Protein AF-0000000079763144 (afdb_homodimer)

Nearest PDB structures (foldseek):
  1pra-assembly1_A  TM=8.125E-01  e=1.638E-02  Phage 434
  4pu8-assembly1_A  TM=7.346E-01  e=1.793E-01  Shewanella oneidensis MR-1
  4pu8-assembly1_B  TM=7.400E-01  e=2.041E-01  Shewanella oneidensis MR-1
  4pu7-assembly1_B  TM=7.407E-01  e=2.323E-01  Shewanella oneidensis MR-1
  4pu4-assembly1_D  TM=6.907E-01  e=2.177E-01  Shewanella oneidensis MR-1

Foldseek 3Di:
DAPLVVLVVLCVVLVHDCQVLCVLLPHGSVVSVVCSVVVPDDPVRSQSSQVSSVHGDDDWDADPVRDID/DAPLVVLVVLCVVLVHDCQVLCVLLPHGSVVSVVCSVVVPDDPVRSQSSQVSSVHGDDDWDADPVRDID

Radius of gyration: 15.83 Å; Cα contacts (8 Å, |Δi|>4): 171; chains: 2; bounding box: 30×44×30 Å

Structure (mmCIF, N/CA/C/O backbone):
data_AF-0000000079763144-model_v1
#
loop_
_entity.id
_entity.type
_entity.pdbx_description
1 polymer 'XRE family transcriptional regulator'
#
loop_
_atom_site.group_PDB
_atom_site.id
_atom_site.type_symbol
_atom_site.label_atom_id
_atom_site.label_alt_id
_atom_site.label_comp_id
_atom_site.label_asym_id
_atom_site.label_entity_id
_atom_site.label_seq_id
_atom_site.pdbx_PDB_ins_code
_atom_site.Cartn_x
_atom_site.Cartn_y
_atom_site.Cartn_z
_atom_site.occupancy
_atom_site.B_iso_or_equiv
_atom_site.auth_seq_id
_atom_site.auth_comp_id
_atom_site.auth_asym_id
_atom_site.auth_atom_id
_atom_site.pdbx_PDB_model_num
ATOM 1 N N . MET A 1 1 ? -9.867 -7.77 6.062 1 85.25 1 MET A N 1
ATOM 2 C CA . MET A 1 1 ? -8.836 -8.68 5.578 1 85.25 1 MET A CA 1
ATOM 3 C C . MET A 1 1 ? -7.477 -8 5.551 1 85.25 1 MET A C 1
ATOM 5 O O . MET A 1 1 ? -7.367 -6.84 5.16 1 85.25 1 MET A O 1
ATOM 9 N N . THR A 1 2 ? -6.414 -8.789 5.953 1 93.44 2 THR A N 1
ATOM 10 C CA . THR A 1 2 ? -5.051 -8.266 5.895 1 93.44 2 THR A CA 1
ATOM 11 C C . THR A 1 2 ? -4.477 -8.422 4.488 1 93.44 2 THR A C 1
ATOM 13 O O . THR A 1 2 ? -5.055 -9.109 3.646 1 93.44 2 THR A O 1
ATOM 16 N N . ILE A 1 3 ? -3.393 -7.77 4.258 1 95.06 3 ILE A N 1
ATOM 17 C CA . ILE A 1 3 ? -2.748 -7.867 2.953 1 95.06 3 ILE A CA 1
ATOM 18 C C . ILE A 1 3 ? -2.314 -9.312 2.699 1 95.06 3 ILE A C 1
ATOM 20 O O . ILE A 1 3 ? -2.502 -9.836 1.601 1 95.06 3 ILE A O 1
ATOM 24 N N . SER A 1 4 ? -1.771 -9.898 3.75 1 96.38 4 SER A N 1
ATOM 25 C CA . SER A 1 4 ? -1.313 -11.273 3.615 1 96.38 4 SER A CA 1
ATOM 26 C C . SER A 1 4 ? -2.467 -12.211 3.26 1 96.38 4 SER A C 1
ATOM 28 O O . SER A 1 4 ? -2.309 -13.117 2.441 1 96.38 4 SER A O 1
ATOM 30 N N . GLU A 1 5 ? -3.58 -12.039 3.828 1 96.69 5 GLU A N 1
ATOM 31 C CA . GLU A 1 5 ? -4.762 -12.836 3.508 1 96.69 5 GLU A CA 1
ATOM 32 C C . GLU A 1 5 ? -5.207 -12.602 2.066 1 96.69 5 GLU A C 1
ATOM 34 O O . GLU A 1 5 ? -5.598 -13.547 1.375 1 96.69 5 GLU A O 1
ATOM 39 N N . GLN A 1 6 ? -5.16 -11.383 1.616 1 97.12 6 GLN A N 1
ATOM 40 C CA . GLN A 1 6 ? -5.531 -11.062 0.242 1 97.12 6 GLN A CA 1
ATOM 41 C C . GLN A 1 6 ? -4.602 -11.75 -0.752 1 97.12 6 GLN A C 1
ATOM 43 O O . GLN A 1 6 ? -5.055 -12.273 -1.773 1 97.12 6 GLN A O 1
ATOM 48 N N . ILE A 1 7 ? -3.352 -11.711 -0.381 1 97.75 7 ILE A N 1
ATOM 49 C CA . ILE A 1 7 ? -2.367 -12.336 -1.256 1 97.75 7 ILE A CA 1
ATOM 50 C C . ILE A 1 7 ? -2.623 -13.844 -1.326 1 97.75 7 ILE A C 1
ATOM 52 O O . ILE A 1 7 ? -2.529 -14.445 -2.398 1 97.75 7 ILE A O 1
ATOM 56 N N . LYS A 1 8 ? -2.967 -14.445 -0.239 1 97.56 8 LYS A N 1
ATOM 57 C CA . LYS A 1 8 ? -3.311 -15.867 -0.238 1 97.56 8 LYS A CA 1
ATOM 58 C C . LYS A 1 8 ? -4.52 -16.141 -1.131 1 97.56 8 LYS A C 1
ATOM 60 O O . LYS A 1 8 ? -4.547 -17.125 -1.856 1 97.56 8 LYS A O 1
ATOM 65 N N . VAL A 1 9 ? -5.48 -15.281 -1.023 1 97.19 9 VAL A N 1
ATOM 66 C CA . VAL A 1 9 ? -6.656 -15.414 -1.874 1 97.19 9 VAL A CA 1
ATOM 67 C C . VAL A 1 9 ? -6.25 -15.32 -3.342 1 97.19 9 VAL A C 1
ATOM 69 O O . VAL A 1 9 ? -6.719 -16.094 -4.176 1 97.19 9 VAL A O 1
ATOM 72 N N . LEU A 1 10 ? -5.363 -14.398 -3.707 1 97.38 10 LEU A N 1
ATOM 73 C CA . LEU A 1 10 ? -4.875 -14.25 -5.07 1 97.38 10 LEU A CA 1
ATOM 74 C C . LEU A 1 10 ? -4.203 -15.531 -5.555 1 97.38 10 LEU A C 1
ATOM 76 O O . LEU A 1 10 ? -4.406 -15.953 -6.695 1 97.38 10 LEU A O 1
ATOM 80 N N . CYS A 1 11 ? -3.418 -16.078 -4.656 1 97.94 11 CYS A N 1
ATOM 81 C CA . CYS A 1 11 ? -2.723 -17.312 -5.004 1 97.94 11 CYS A CA 1
ATOM 82 C C . CYS A 1 11 ? -3.713 -18.438 -5.266 1 97.94 11 CYS A C 1
ATOM 84 O O . CYS A 1 11 ? -3.57 -19.188 -6.238 1 97.94 11 CYS A O 1
ATOM 86 N N . VAL A 1 12 ? -4.707 -18.562 -4.406 1 97.25 12 VAL A N 1
ATOM 87 C CA . VAL A 1 12 ? -5.727 -19.594 -4.551 1 97.25 12 VAL A CA 1
ATOM 88 C C . VAL A 1 12 ? -6.488 -19.391 -5.859 1 97.25 12 VAL A C 1
ATOM 90 O O . VAL A 1 12 ? -6.676 -20.344 -6.629 1 97.25 12 VAL A O 1
ATOM 93 N N . ARG A 1 13 ? -6.777 -18.203 -6.156 1 96.12 13 ARG A N 1
ATOM 94 C CA . ARG A 1 13 ? -7.559 -17.891 -7.348 1 96.12 13 ARG A CA 1
ATOM 95 C C . ARG A 1 13 ? -6.727 -18.094 -8.609 1 96.12 13 ARG A C 1
ATOM 97 O O . ARG A 1 13 ? -7.27 -18.391 -9.68 1 96.12 13 ARG A O 1
ATOM 104 N N . SER A 1 14 ? -5.469 -17.938 -8.484 1 95.88 14 SER A N 1
ATOM 105 C CA . SER A 1 14 ? -4.582 -18.062 -9.633 1 95.88 14 SER A CA 1
ATOM 106 C C . SER A 1 14 ? -3.951 -19.453 -9.703 1 95.88 14 SER A C 1
ATOM 108 O O . SER A 1 14 ? -3.141 -19.719 -10.594 1 95.88 14 SER A O 1
ATOM 110 N N . ASP A 1 15 ? -4.27 -20.25 -8.672 1 97.12 15 ASP A N 1
ATOM 111 C CA . ASP A 1 15 ? -3.822 -21.641 -8.602 1 97.12 15 ASP A CA 1
ATOM 112 C C . ASP A 1 15 ? -2.299 -21.719 -8.562 1 97.12 15 ASP A C 1
ATOM 114 O O . ASP A 1 15 ? -1.69 -22.453 -9.344 1 97.12 15 ASP A O 1
ATOM 118 N N . ILE A 1 16 ? -1.721 -20.922 -7.789 1 97.44 16 ILE A N 1
ATOM 119 C CA . ILE A 1 16 ? -0.28 -21 -7.57 1 97.44 16 ILE A CA 1
ATOM 120 C C . ILE A 1 16 ? 0.019 -20.969 -6.074 1 97.44 16 ILE A C 1
ATOM 122 O O . ILE A 1 16 ? -0.809 -20.516 -5.277 1 97.44 16 ILE A O 1
ATOM 126 N N . SER A 1 17 ? 1.157 -21.438 -5.723 1 98.19 17 SER A N 1
ATOM 127 C CA . SER A 1 17 ? 1.6 -21.375 -4.332 1 98.19 17 SER A CA 1
ATOM 128 C C . SER A 1 17 ? 2.227 -20.016 -4.016 1 98.19 17 SER A C 1
ATOM 130 O O . SER A 1 17 ? 2.639 -19.297 -4.922 1 98.19 17 SER A O 1
ATOM 132 N N . VAL A 1 18 ? 2.314 -19.703 -2.799 1 98.06 18 VAL A N 1
ATOM 133 C CA . VAL A 1 18 ? 2.971 -18.484 -2.354 1 98.06 18 VAL A CA 1
ATOM 134 C C . VAL A 1 18 ? 4.434 -18.484 -2.799 1 98.06 18 VAL A C 1
ATOM 136 O O . VAL A 1 18 ? 4.973 -17.453 -3.197 1 98.06 18 VAL A O 1
ATOM 139 N N . ALA A 1 19 ? 5.066 -19.672 -2.748 1 98.31 19 ALA A N 1
ATOM 140 C CA . ALA A 1 19 ? 6.453 -19.828 -3.178 1 98.31 19 ALA A CA 1
ATOM 141 C C . ALA A 1 19 ? 6.609 -19.484 -4.656 1 98.31 19 ALA A C 1
ATOM 143 O O . ALA A 1 19 ? 7.559 -18.797 -5.051 1 98.31 19 ALA A O 1
ATOM 144 N N . GLU A 1 20 ? 5.699 -19.938 -5.41 1 98.31 20 GLU A N 1
ATOM 145 C CA . GLU A 1 20 ? 5.727 -19.656 -6.84 1 98.31 20 GLU A CA 1
ATOM 146 C C . GLU A 1 20 ? 5.512 -18.172 -7.117 1 98.31 20 GLU A C 1
ATOM 148 O O . GLU A 1 20 ? 6.164 -17.594 -7.992 1 98.31 20 GLU A O 1
ATOM 153 N N . LEU A 1 21 ? 4.555 -17.562 -6.457 1 98.5 21 LEU A N 1
ATOM 154 C CA . LEU A 1 21 ? 4.348 -16.125 -6.578 1 98.5 21 LEU A CA 1
ATOM 155 C C . LEU A 1 21 ? 5.633 -15.367 -6.281 1 98.5 21 LEU A C 1
ATOM 157 O O . LEU A 1 21 ? 6.004 -14.453 -7.02 1 98.5 21 LEU A O 1
ATOM 161 N N . ALA A 1 22 ? 6.293 -15.734 -5.199 1 98.38 22 ALA A N 1
ATOM 162 C CA . ALA A 1 22 ? 7.539 -15.094 -4.797 1 98.38 22 ALA A CA 1
ATOM 163 C C . ALA A 1 22 ? 8.562 -15.133 -5.93 1 98.38 22 ALA A C 1
ATOM 165 O O . ALA A 1 22 ? 9.18 -14.109 -6.25 1 98.38 22 ALA A O 1
ATOM 166 N N . ARG A 1 23 ? 8.633 -16.25 -6.555 1 97.81 23 ARG A N 1
ATOM 167 C CA . ARG A 1 23 ? 9.586 -16.422 -7.648 1 97.81 23 ARG A CA 1
ATOM 168 C C . ARG A 1 23 ? 9.203 -15.57 -8.852 1 97.81 23 ARG A C 1
ATOM 170 O O . ARG A 1 23 ? 10.07 -14.984 -9.5 1 97.81 23 ARG A O 1
ATOM 177 N N . ARG A 1 24 ? 7.957 -15.469 -9.102 1 97.12 24 ARG A N 1
ATOM 178 C CA . ARG A 1 24 ? 7.469 -14.703 -10.25 1 97.12 24 ARG A CA 1
ATOM 179 C C . ARG A 1 24 ? 7.812 -13.227 -10.109 1 97.12 24 ARG A C 1
ATOM 181 O O . ARG A 1 24 ? 8.023 -12.531 -11.102 1 97.12 24 ARG A O 1
ATOM 188 N N . ILE A 1 25 ? 7.867 -12.82 -8.938 1 97 25 ILE A N 1
ATOM 189 C CA . ILE A 1 25 ? 8.102 -11.391 -8.766 1 97 25 ILE A CA 1
ATOM 190 C C . ILE A 1 25 ? 9.57 -11.141 -8.422 1 97 25 ILE A C 1
ATOM 192 O O . ILE A 1 25 ? 9.938 -10.047 -8 1 97 25 ILE A O 1
ATOM 196 N N . GLY A 1 26 ? 10.305 -12.195 -8.453 1 97.12 26 GLY A N 1
ATOM 197 C CA . GLY A 1 26 ? 11.75 -12.047 -8.414 1 97.12 26 GLY A CA 1
ATOM 198 C C . GLY A 1 26 ? 12.312 -12.031 -7.008 1 97.12 26 GLY A C 1
ATOM 199 O O . GLY A 1 26 ? 13.328 -11.383 -6.75 1 97.12 26 GLY A O 1
ATOM 200 N N . THR A 1 27 ? 11.625 -12.609 -6.082 1 97.31 27 THR A N 1
ATOM 201 C CA . THR A 1 27 ? 12.125 -12.695 -4.711 1 97.31 27 THR A CA 1
ATOM 202 C C . THR A 1 27 ? 12.133 -14.148 -4.234 1 97.31 27 THR A C 1
ATOM 204 O O . THR A 1 27 ? 11.617 -15.031 -4.918 1 97.31 27 THR A O 1
ATOM 207 N N . THR A 1 28 ? 12.805 -14.328 -3.146 1 97.69 28 THR A N 1
ATOM 208 C CA . THR A 1 28 ? 12.82 -15.68 -2.592 1 97.69 28 THR A CA 1
ATOM 209 C C . THR A 1 28 ? 11.586 -15.922 -1.73 1 97.69 28 THR A C 1
ATOM 211 O O . THR A 1 28 ? 11.078 -15 -1.094 1 97.69 28 THR A O 1
ATOM 214 N N . PRO A 1 29 ? 11.188 -17.188 -1.65 1 98 29 PRO A N 1
ATOM 215 C CA . PRO A 1 29 ? 10.055 -17.516 -0.781 1 98 29 PRO A CA 1
ATOM 216 C C . PRO A 1 29 ? 10.289 -17.109 0.672 1 98 29 PRO A C 1
ATOM 218 O O . PRO A 1 29 ? 9.367 -16.672 1.35 1 98 29 PRO A O 1
ATOM 221 N N . GLN A 1 30 ? 11.477 -17.172 1.11 1 98 30 GLN A N 1
ATOM 222 C CA . GLN A 1 30 ? 11.805 -16.828 2.49 1 98 30 GLN A CA 1
ATOM 223 C C . GLN A 1 30 ? 11.57 -15.336 2.756 1 98 30 GLN A C 1
ATOM 225 O O . GLN A 1 30 ? 10.938 -14.977 3.75 1 98 30 GLN A O 1
ATOM 230 N N . ASN A 1 31 ? 12.109 -14.578 1.893 1 97.69 31 ASN A N 1
ATOM 231 C CA . ASN A 1 31 ? 11.938 -13.133 2.027 1 97.69 31 ASN A CA 1
ATOM 232 C C . ASN A 1 31 ? 10.477 -12.734 1.909 1 97.69 31 ASN A C 1
ATOM 234 O O . ASN A 1 31 ? 9.992 -11.898 2.678 1 97.69 31 ASN A O 1
ATOM 238 N N . PHE A 1 32 ? 9.828 -13.398 1.006 1 98.25 32 PHE A N 1
ATOM 239 C CA . PHE A 1 32 ? 8.422 -13.102 0.754 1 98.25 32 PHE A CA 1
ATOM 240 C C . PHE A 1 32 ? 7.57 -13.469 1.964 1 98.25 32 PHE A C 1
ATOM 242 O O . PHE A 1 32 ? 6.738 -12.672 2.4 1 98.25 32 PHE A O 1
ATOM 249 N N . ASN A 1 33 ? 7.773 -14.555 2.488 1 97.75 33 ASN A N 1
ATOM 250 C CA . ASN 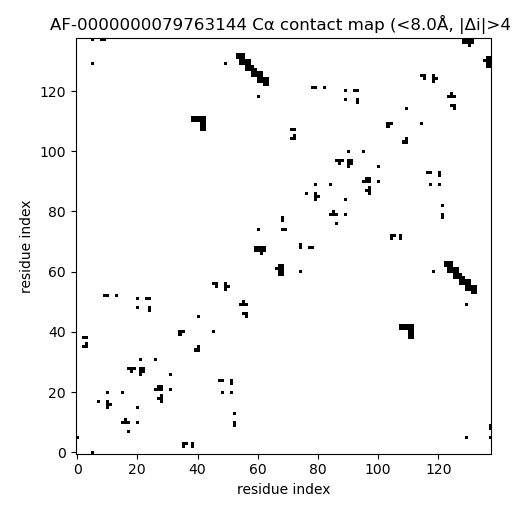A 1 33 ? 7.055 -14.984 3.686 1 97.75 33 ASN A CA 1
ATOM 251 C C . ASN A 1 33 ? 7.312 -14.047 4.859 1 97.75 33 ASN A C 1
ATOM 253 O O . ASN A 1 33 ? 6.41 -13.773 5.652 1 97.75 33 ASN A O 1
ATOM 257 N N . GLY A 1 34 ? 8.516 -13.656 4.969 1 97.38 34 GLY A N 1
ATOM 258 C CA . GLY A 1 34 ? 8.828 -12.664 5.988 1 97.38 34 GLY A CA 1
ATOM 259 C C . GLY A 1 34 ? 8.008 -11.398 5.855 1 97.38 34 GLY A C 1
ATOM 260 O O . GLY A 1 34 ? 7.469 -10.891 6.844 1 97.38 34 GLY A O 1
ATOM 261 N N . LYS A 1 35 ? 7.891 -10.945 4.652 1 95.62 35 LYS A N 1
ATOM 262 C CA . LYS A 1 35 ? 7.113 -9.742 4.383 1 95.62 35 LYS A CA 1
ATOM 263 C C . LYS A 1 35 ? 5.633 -9.969 4.672 1 95.62 35 LYS A C 1
ATOM 265 O O . LYS A 1 35 ? 4.945 -9.062 5.156 1 95.62 35 LYS A O 1
ATOM 270 N N . MET A 1 36 ? 5.195 -11.141 4.363 1 96.56 36 MET A N 1
ATOM 271 C CA . MET A 1 36 ? 3.809 -11.5 4.652 1 96.56 36 MET A CA 1
ATOM 272 C C . MET A 1 36 ? 3.529 -11.438 6.148 1 96.56 36 MET A C 1
ATOM 274 O O . MET A 1 36 ? 2.518 -10.883 6.574 1 96.56 36 MET A O 1
ATOM 278 N N . LYS A 1 37 ? 4.441 -11.945 6.871 1 96 37 LYS A N 1
ATOM 279 C CA . LYS A 1 37 ? 4.273 -11.984 8.32 1 96 37 LYS A CA 1
ATOM 280 C C . LYS A 1 37 ? 4.309 -10.586 8.914 1 96 37 LYS A C 1
ATOM 282 O O . LYS A 1 37 ? 3.547 -10.273 9.836 1 96 37 LYS A O 1
ATOM 287 N N . ARG A 1 38 ? 5.156 -9.797 8.367 1 93.88 38 ARG A N 1
ATOM 288 C CA . ARG A 1 38 ? 5.344 -8.453 8.914 1 93.88 38 ARG A CA 1
ATOM 289 C C . ARG A 1 38 ? 4.406 -7.453 8.25 1 93.88 38 ARG A C 1
ATOM 291 O O . ARG A 1 38 ? 4.363 -6.285 8.641 1 93.88 38 ARG A O 1
ATOM 298 N N . GLU A 1 39 ? 3.715 -7.902 7.223 1 93.44 39 GLU A N 1
ATOM 299 C CA . GLU A 1 39 ? 2.852 -7.016 6.449 1 93.44 39 GLU A CA 1
ATOM 300 C C . GLU A 1 39 ? 3.605 -5.77 5.992 1 93.44 39 GLU A C 1
ATOM 302 O O . GLU A 1 39 ? 3.109 -4.648 6.137 1 93.44 39 GLU A O 1
ATOM 307 N N . SER A 1 40 ? 4.746 -5.945 5.484 1 92.5 40 SER A N 1
ATOM 308 C CA . SER A 1 40 ? 5.648 -4.832 5.219 1 92.5 40 SER A CA 1
ATOM 309 C C . SER A 1 40 ? 5.848 -4.625 3.721 1 92.5 40 SER A C 1
ATOM 311 O O . SER A 1 40 ? 6.883 -4.117 3.289 1 92.5 40 SER A O 1
ATOM 313 N N . PHE A 1 41 ? 4.848 -4.922 2.943 1 94.69 41 PHE A N 1
ATOM 314 C CA . PHE A 1 41 ? 4.938 -4.723 1.502 1 94.69 41 PHE A CA 1
ATOM 315 C C . PHE A 1 41 ? 4.805 -3.248 1.148 1 94.69 41 PHE A C 1
ATOM 317 O O . PHE A 1 41 ? 3.996 -2.531 1.74 1 94.69 41 PHE A O 1
ATOM 324 N N . THR A 1 42 ? 5.609 -2.889 0.214 1 91.44 42 THR A N 1
ATOM 325 C CA . THR A 1 42 ? 5.438 -1.552 -0.344 1 91.44 42 THR A CA 1
ATOM 326 C C . THR A 1 42 ? 4.355 -1.549 -1.42 1 91.44 42 THR A C 1
ATOM 328 O O . THR A 1 42 ? 3.922 -2.609 -1.873 1 91.44 42 THR A O 1
ATOM 331 N N . ILE A 1 43 ? 3.945 -0.399 -1.801 1 93.38 43 ILE A N 1
ATOM 332 C CA . ILE A 1 43 ? 2.939 -0.272 -2.85 1 93.38 43 ILE A CA 1
ATOM 333 C C . ILE A 1 43 ? 3.473 -0.867 -4.152 1 93.38 43 ILE A C 1
ATOM 335 O O . ILE A 1 43 ? 2.756 -1.584 -4.852 1 93.38 43 ILE A O 1
ATOM 339 N N . ALA A 1 44 ? 4.695 -0.606 -4.438 1 92.75 44 ALA A N 1
ATOM 340 C CA . ALA A 1 44 ? 5.305 -1.138 -5.652 1 92.75 44 ALA A CA 1
ATOM 341 C C . ALA A 1 44 ? 5.289 -2.664 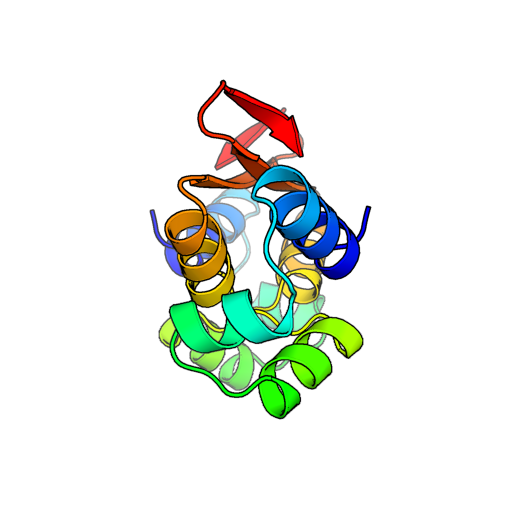-5.652 1 92.75 44 ALA A C 1
ATOM 343 O O . ALA A 1 44 ? 5 -3.287 -6.676 1 92.75 44 ALA A O 1
ATOM 344 N N . GLU A 1 45 ? 5.559 -3.246 -4.613 1 94.5 45 GLU A N 1
ATOM 345 C CA . GLU A 1 45 ? 5.551 -4.699 -4.488 1 94.5 45 GLU A CA 1
ATOM 346 C C . GLU A 1 45 ? 4.145 -5.262 -4.664 1 94.5 45 GLU A C 1
ATOM 348 O O . GLU A 1 45 ? 3.959 -6.305 -5.293 1 94.5 45 GLU A O 1
ATOM 353 N N . LEU A 1 46 ? 3.221 -4.566 -4.098 1 96.56 46 LEU A N 1
ATOM 354 C CA . LEU A 1 46 ? 1.836 -5.016 -4.211 1 96.56 46 LEU A CA 1
ATOM 355 C C . LEU A 1 46 ? 1.354 -4.938 -5.652 1 96.56 46 LEU A C 1
ATOM 357 O O . LEU A 1 46 ? 0.59 -5.797 -6.102 1 96.56 46 LEU A O 1
ATOM 361 N N . GLU A 1 47 ? 1.796 -3.955 -6.312 1 96.19 47 GLU A N 1
ATOM 362 C CA . GLU A 1 47 ? 1.495 -3.852 -7.734 1 96.19 47 GLU A CA 1
ATOM 363 C C . GLU A 1 47 ? 2.152 -4.98 -8.523 1 96.19 47 GLU A C 1
ATOM 365 O O . GLU A 1 47 ? 1.547 -5.539 -9.438 1 96.19 47 GLU A O 1
ATOM 370 N N . ASP A 1 48 ? 3.352 -5.285 -8.156 1 97 48 ASP A N 1
ATOM 371 C CA . ASP A 1 48 ? 4.043 -6.398 -8.805 1 97 48 ASP A CA 1
ATOM 372 C C . ASP A 1 48 ? 3.305 -7.715 -8.578 1 97 48 ASP A C 1
ATOM 374 O O . ASP A 1 48 ? 3.176 -8.523 -9.492 1 97 48 ASP A O 1
ATOM 378 N N . ILE A 1 49 ? 2.885 -7.875 -7.41 1 98 49 ILE A N 1
ATOM 379 C CA . ILE A 1 49 ? 2.146 -9.078 -7.047 1 98 49 ILE A CA 1
ATOM 380 C C . ILE A 1 49 ? 0.873 -9.172 -7.887 1 98 49 ILE A C 1
ATOM 382 O O . ILE A 1 49 ? 0.586 -10.219 -8.469 1 98 49 ILE A O 1
ATOM 386 N N . ALA A 1 50 ? 0.167 -8.125 -7.91 1 98.12 50 ALA A N 1
ATOM 387 C CA . ALA A 1 50 ? -1.054 -8.102 -8.711 1 98.12 50 AL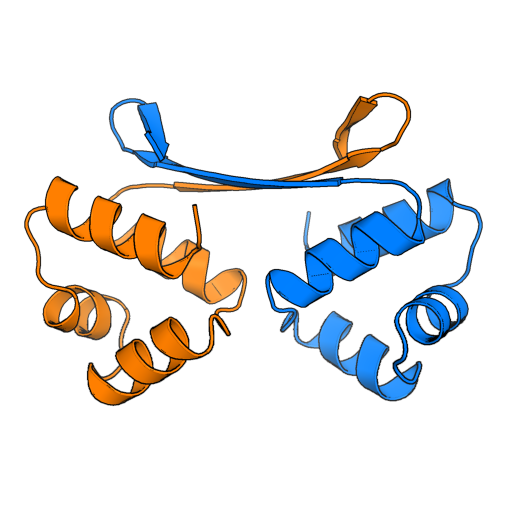A A CA 1
ATOM 388 C C . ALA A 1 50 ? -0.758 -8.438 -10.172 1 98.12 50 ALA A C 1
ATOM 390 O O . ALA A 1 50 ? -1.453 -9.25 -10.781 1 98.12 50 ALA A O 1
ATOM 391 N N . GLY A 1 51 ? 0.275 -7.816 -10.672 1 97.69 51 GLY A N 1
ATOM 392 C CA . GLY A 1 51 ? 0.663 -8.062 -12.047 1 97.69 51 GLY A CA 1
ATOM 393 C C . GLY A 1 51 ? 1.028 -9.508 -12.32 1 97.69 51 GLY A C 1
ATOM 394 O O . GLY A 1 51 ? 0.698 -10.047 -13.383 1 97.69 51 GLY A O 1
ATOM 395 N N . ALA A 1 52 ? 1.622 -10.133 -11.359 1 97.69 52 ALA A N 1
ATOM 396 C CA . ALA A 1 52 ? 2.1 -11.508 -11.523 1 97.69 52 ALA A CA 1
ATOM 397 C C . ALA A 1 52 ? 0.934 -12.477 -11.672 1 97.69 52 ALA A C 1
ATOM 399 O O . ALA A 1 52 ? 1.104 -13.594 -12.172 1 97.69 52 ALA A O 1
ATOM 400 N N . VAL A 1 53 ? -0.235 -12.094 -11.25 1 96.88 53 VAL A N 1
ATOM 401 C CA . VAL A 1 53 ? -1.39 -12.984 -11.312 1 96.88 53 VAL A CA 1
ATOM 402 C C . VAL A 1 53 ? -2.49 -12.344 -12.156 1 96.88 53 VAL A C 1
ATOM 404 O O . VAL A 1 53 ? -3.676 -12.602 -11.938 1 96.88 53 VAL A O 1
ATOM 407 N N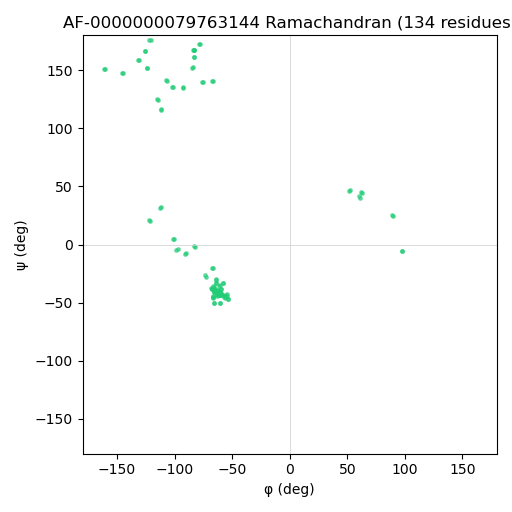 . ASN A 1 54 ? -2.109 -11.398 -12.984 1 96.19 54 ASN A N 1
ATOM 408 C CA . ASN A 1 54 ? -2.984 -10.75 -13.953 1 96.19 54 ASN A CA 1
ATOM 409 C C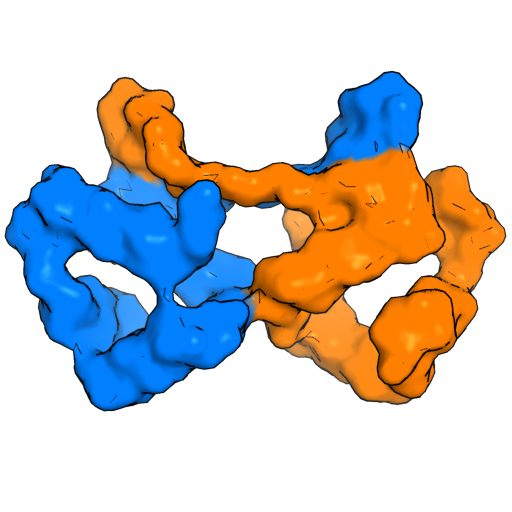 . ASN A 1 54 ? -4.141 -10.023 -13.273 1 96.19 54 ASN A C 1
ATOM 411 O O . ASN A 1 54 ? -5.293 -10.148 -13.695 1 96.19 54 ASN A O 1
ATOM 415 N N . SER A 1 55 ? -3.809 -9.406 -12.203 1 97.19 55 SER A N 1
ATOM 416 C CA . SER A 1 55 ? -4.727 -8.547 -11.453 1 97.19 55 SER A CA 1
ATOM 417 C C . SER A 1 55 ? -4.188 -7.125 -11.352 1 97.19 55 SER A C 1
ATOM 419 O O . SER A 1 55 ? -3.152 -6.801 -11.93 1 97.19 55 SER A O 1
ATOM 421 N N . SER A 1 56 ? -5 -6.32 -10.781 1 97.5 56 SER A N 1
ATOM 422 C CA . SER A 1 56 ? -4.555 -4.953 -10.523 1 97.5 56 SER A CA 1
ATOM 423 C C . SER A 1 56 ? -4.672 -4.605 -9.039 1 97.5 56 SER A C 1
ATOM 425 O O . SER A 1 56 ? -5.375 -5.285 -8.289 1 97.5 56 SER A O 1
ATOM 427 N N . PHE A 1 57 ? -3.889 -3.754 -8.578 1 97.12 57 PHE A N 1
ATOM 428 C CA . PHE A 1 57 ? -3.93 -3.232 -7.215 1 97.12 57 PHE A CA 1
ATOM 429 C C . PHE A 1 57 ? -4.352 -1.768 -7.211 1 97.12 57 PHE A C 1
ATOM 431 O O . PHE A 1 57 ? -3.688 -0.924 -7.816 1 97.12 57 PHE A O 1
ATOM 438 N N . GLU A 1 58 ? -5.488 -1.526 -6.605 1 96 58 GLU A N 1
ATOM 439 C CA . GLU A 1 58 ? -6.023 -0.17 -6.527 1 96 58 GLU A CA 1
ATOM 440 C C . GLU A 1 58 ? -5.887 0.398 -5.117 1 96 58 GLU A C 1
ATOM 442 O O . GLU A 1 58 ? -6.051 -0.325 -4.133 1 96 58 GLU A O 1
ATOM 447 N N . ARG A 1 59 ? -5.57 1.623 -5.082 1 95 59 ARG A N 1
ATOM 448 C CA . ARG A 1 59 ? -5.445 2.328 -3.811 1 95 59 ARG A CA 1
ATOM 449 C C . ARG A 1 59 ? -5.906 3.777 -3.939 1 95 59 ARG A C 1
ATOM 451 O O . ARG A 1 59 ? -5.766 4.387 -5.004 1 95 59 ARG A O 1
ATOM 458 N N . LYS A 1 60 ? -6.453 4.309 -2.902 1 96 60 LYS A N 1
ATOM 459 C CA . LYS A 1 60 ? -6.863 5.707 -2.893 1 96 60 LYS A CA 1
ATOM 460 C C . LYS A 1 60 ? -7.047 6.219 -1.465 1 96 60 LYS A C 1
ATOM 462 O O . LYS A 1 60 ? -7.395 5.449 -0.566 1 96 60 LYS A O 1
ATOM 467 N N . PHE A 1 61 ? -6.836 7.453 -1.275 1 97.75 61 PHE A N 1
ATOM 468 C CA . PHE A 1 61 ? -7.219 8.148 -0.053 1 97.75 61 PHE A CA 1
ATOM 469 C C . PHE A 1 61 ? -8.602 8.773 -0.194 1 97.75 61 PHE A C 1
ATOM 471 O O . PHE A 1 61 ? -8.922 9.352 -1.233 1 97.75 61 PHE A O 1
ATOM 478 N N . VAL A 1 62 ? -9.375 8.633 0.765 1 96.94 62 VAL A N 1
ATOM 479 C CA . VAL A 1 62 ? -10.711 9.227 0.778 1 96.94 62 VAL A CA 1
ATOM 480 C C . VAL A 1 62 ? -10.797 10.273 1.887 1 96.94 62 VAL A C 1
ATOM 482 O O . VAL A 1 62 ? -10.641 9.953 3.066 1 96.94 62 VAL A O 1
ATOM 485 N N . LEU A 1 63 ? -11.164 11.43 1.525 1 95.56 63 LEU A N 1
ATOM 486 C CA . LEU A 1 63 ? -11.258 12.531 2.482 1 95.56 63 LEU A CA 1
ATOM 487 C C . LEU A 1 63 ? -12.539 12.43 3.297 1 95.56 63 LEU A C 1
ATOM 489 O O . LEU A 1 63 ? -13.43 11.633 2.977 1 95.56 63 LEU A O 1
ATOM 493 N N . LYS A 1 64 ? -12.586 13.266 4.215 1 92.38 64 LYS A N 1
ATOM 494 C CA . LYS A 1 64 ? -13.75 13.266 5.098 1 92.38 64 LYS A CA 1
ATOM 495 C C . LYS A 1 64 ? -15.023 13.617 4.328 1 92.38 64 LYS A C 1
ATOM 497 O O . LYS A 1 64 ? -16.094 13.094 4.629 1 92.38 64 LYS A O 1
ATOM 502 N N . ASN A 1 65 ? -14.891 14.414 3.4 1 93.25 65 ASN A N 1
ATOM 503 C CA . ASN A 1 65 ? -16.047 14.844 2.623 1 93.25 65 ASN A CA 1
ATOM 504 C C . ASN A 1 65 ? -16.391 13.836 1.53 1 93.25 65 ASN A C 1
ATOM 506 O O . ASN A 1 65 ? -17.312 14.055 0.744 1 93.25 65 ASN A O 1
ATOM 510 N N . GLY A 1 66 ? -15.594 12.812 1.465 1 93.06 66 GLY A N 1
ATOM 511 C CA . GLY A 1 66 ? -15.875 11.758 0.502 1 93.06 66 GLY A CA 1
ATOM 512 C C . GLY A 1 66 ? -15.078 11.898 -0.782 1 93.06 66 GLY A C 1
ATOM 513 O O . GLY A 1 66 ? -15.109 11.016 -1.639 1 93.06 66 GLY A O 1
ATOM 514 N N . GLU A 1 67 ? -14.352 13.023 -0.848 1 94.94 67 GLU A N 1
ATOM 515 C CA . GLU A 1 67 ? -13.508 13.227 -2.025 1 94.94 67 GLU A CA 1
ATOM 516 C C . GLU A 1 67 ? -12.367 12.211 -2.07 1 94.94 67 GLU A C 1
ATOM 518 O O . GLU A 1 67 ? -11.781 11.891 -1.038 1 94.94 67 GLU A O 1
ATOM 523 N N . LYS A 1 68 ? -12.133 11.781 -3.289 1 94.94 68 LYS A N 1
ATOM 524 C CA . LYS A 1 68 ? -11.062 10.805 -3.486 1 94.94 68 LYS A CA 1
ATOM 525 C C . LYS A 1 68 ? -9.805 11.469 -4.035 1 94.94 68 LYS A C 1
ATOM 527 O O . LYS A 1 68 ? -9.883 12.359 -4.887 1 94.94 68 LYS A O 1
ATOM 532 N N . VAL A 1 69 ? -8.781 11.023 -3.396 1 93.69 69 VAL A N 1
ATOM 533 C CA . VAL A 1 69 ? -7.48 11.492 -3.867 1 93.69 69 VAL A CA 1
ATOM 534 C C . VAL A 1 69 ? -6.668 10.312 -4.391 1 93.69 69 VAL A C 1
ATOM 536 O O . VAL A 1 69 ? -6.551 9.281 -3.717 1 93.69 69 VAL A O 1
ATOM 539 N N . MET B 1 1 ? -1 9.289 -10.289 1 85.12 1 MET B N 1
ATOM 540 C CA . MET B 1 1 ? -0.4 9.992 -9.164 1 85.12 1 MET B CA 1
ATOM 541 C C . MET B 1 1 ? 0.374 9.031 -8.273 1 85.12 1 MET B C 1
ATOM 543 O O . MET B 1 1 ? -0.082 7.914 -8.016 1 85.12 1 MET B O 1
ATOM 547 N N . THR B 1 2 ? 1.56 9.523 -7.766 1 93.44 2 THR B N 1
ATOM 548 C CA . THR B 1 2 ? 2.346 8.719 -6.836 1 93.44 2 THR B CA 1
ATOM 549 C C . THR B 1 2 ? 1.812 8.867 -5.414 1 93.44 2 THR B C 1
ATOM 551 O O . THR B 1 2 ? 0.988 9.742 -5.141 1 93.44 2 THR B O 1
ATOM 554 N N . ILE B 1 3 ? 2.256 8.016 -4.562 1 95 3 ILE B N 1
ATOM 555 C CA . ILE B 1 3 ? 1.829 8.078 -3.17 1 95 3 ILE B CA 1
ATOM 556 C C . ILE B 1 3 ? 2.283 9.406 -2.555 1 95 3 ILE B C 1
ATOM 558 O O . ILE B 1 3 ? 1.522 10.055 -1.836 1 95 3 ILE B O 1
ATOM 562 N N . SER B 1 4 ? 3.512 9.75 -2.895 1 96.38 4 SER B N 1
ATOM 563 C CA . SER B 1 4 ? 4.051 11 -2.355 1 96.38 4 SER B CA 1
ATOM 564 C C . SER B 1 4 ? 3.221 12.195 -2.801 1 96.38 4 SER B C 1
ATOM 566 O O . SER B 1 4 ? 2.979 13.117 -2.018 1 96.38 4 SER B O 1
ATOM 568 N N . GLU B 1 5 ? 2.797 12.234 -3.99 1 96.62 5 GLU B N 1
ATOM 569 C CA . GLU B 1 5 ? 1.942 13.305 -4.496 1 96.62 5 GLU B CA 1
ATOM 570 C C . GLU B 1 5 ? 0.593 13.312 -3.783 1 96.62 5 GLU B C 1
ATOM 572 O O . GLU B 1 5 ? 0.06 14.383 -3.467 1 96.62 5 GLU B O 1
ATOM 577 N N . GLN B 1 6 ? 0.042 12.164 -3.535 1 97.06 6 GLN B N 1
ATOM 578 C CA . GLN B 1 6 ? -1.229 12.062 -2.826 1 97.06 6 GLN B CA 1
ATOM 579 C C . GLN B 1 6 ? -1.111 12.609 -1.405 1 97.06 6 GLN B C 1
ATOM 581 O O . GLN B 1 6 ? -2.006 13.312 -0.929 1 97.06 6 GLN B O 1
ATOM 586 N N . ILE B 1 7 ? -0.003 12.25 -0.821 1 97.69 7 ILE B N 1
ATOM 587 C CA . ILE B 1 7 ? 0.22 12.711 0.543 1 97.69 7 ILE B CA 1
ATOM 588 C C . ILE B 1 7 ? 0.333 14.234 0.555 1 97.69 7 ILE B C 1
ATOM 590 O O . ILE B 1 7 ? -0.2 14.898 1.448 1 97.69 7 ILE B O 1
ATOM 594 N N . LYS B 1 8 ? 0.976 14.805 -0.41 1 97.56 8 LYS B N 1
ATOM 595 C CA . LYS B 1 8 ? 1.057 16.25 -0.518 1 97.56 8 LYS B CA 1
ATOM 596 C C . LYS B 1 8 ? -0.329 16.875 -0.674 1 97.56 8 LYS B C 1
ATOM 598 O O . LYS B 1 8 ? -0.623 17.906 -0.079 1 97.56 8 LYS B O 1
ATOM 603 N N . VAL B 1 9 ? -1.113 16.266 -1.49 1 97.19 9 VAL B N 1
ATOM 604 C CA . VAL B 1 9 ? -2.482 16.734 -1.672 1 97.19 9 VAL B CA 1
ATOM 605 C C . VAL B 1 9 ? -3.227 16.688 -0.34 1 97.19 9 VAL B C 1
ATOM 607 O O . VAL B 1 9 ? -3.951 17.609 0.008 1 97.19 9 VAL B O 1
ATOM 610 N N . LEU B 1 10 ? -3.064 15.625 0.445 1 97.31 10 LEU B N 1
ATOM 611 C CA . LEU B 1 10 ? -3.695 15.484 1.754 1 97.31 10 LEU B CA 1
ATOM 612 C C . LEU B 1 10 ? -3.273 16.625 2.68 1 97.31 10 LEU B C 1
ATOM 614 O O . LEU B 1 10 ? -4.102 17.188 3.4 1 97.31 10 LEU B O 1
ATOM 618 N N . CYS B 1 11 ? -1.994 16.891 2.615 1 97.88 11 CYS B N 1
ATOM 619 C CA . CYS B 1 11 ? -1.476 17.969 3.457 1 97.88 11 CYS B CA 1
ATOM 620 C C . CYS B 1 11 ? -2.09 19.312 3.072 1 97.88 11 CYS B C 1
ATOM 622 O O . CYS B 1 11 ? -2.498 20.078 3.939 1 97.88 11 CYS B O 1
ATOM 624 N N . VAL B 1 12 ? -2.174 19.562 1.783 1 97.25 12 VAL B N 1
ATOM 625 C CA . VAL B 1 12 ? -2.742 20.812 1.285 1 97.25 12 VAL B CA 1
ATOM 626 C C . VAL B 1 12 ? -4.211 20.906 1.688 1 97.25 12 VAL B C 1
ATOM 628 O O . VAL B 1 12 ? -4.656 21.938 2.197 1 97.25 12 VAL B O 1
ATOM 631 N N . ARG B 1 13 ? -4.875 19.859 1.601 1 96 13 ARG B N 1
ATOM 632 C CA . ARG B 1 13 ? -6.301 19.844 1.899 1 96 13 ARG B CA 1
ATOM 633 C C . ARG B 1 13 ? -6.547 19.953 3.4 1 96 13 ARG B C 1
ATOM 635 O O . ARG B 1 13 ? -7.594 20.453 3.826 1 96 13 ARG B O 1
ATOM 642 N N . SER B 1 14 ? -5.625 19.531 4.152 1 95.81 14 SER B N 1
ATOM 643 C CA . SER B 1 14 ? -5.77 19.547 5.605 1 95.81 14 SER B CA 1
ATOM 644 C C . SER B 1 14 ? -5.066 20.766 6.211 1 95.81 14 SER B C 1
ATOM 646 O O . SER B 1 14 ? -5.043 20.922 7.434 1 95.81 14 SER B O 1
ATOM 648 N N . ASP B 1 15 ? -4.398 21.5 5.316 1 97.12 15 ASP B N 1
ATOM 649 C CA . ASP B 1 15 ? -3.725 22.75 5.695 1 97.12 15 ASP B CA 1
ATOM 650 C C . ASP B 1 15 ? -2.619 22.484 6.715 1 97.12 15 ASP B C 1
ATOM 652 O O . ASP B 1 15 ? -2.562 23.125 7.762 1 97.12 15 ASP B O 1
ATOM 656 N N . ILE B 1 16 ? -1.879 21.5 6.48 1 97.44 16 ILE B N 1
ATOM 657 C CA . ILE B 1 16 ? -0.716 21.234 7.312 1 97.44 16 ILE B CA 1
ATOM 658 C C . I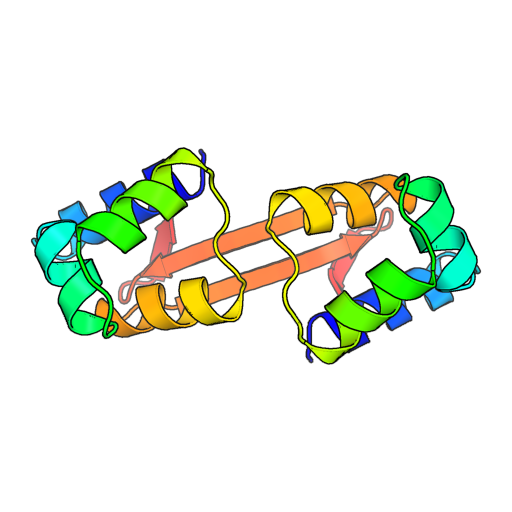LE B 1 16 ? 0.51 21 6.434 1 97.44 16 ILE B C 1
ATOM 660 O O . ILE B 1 16 ? 0.379 20.688 5.25 1 97.44 16 ILE B O 1
ATOM 664 N N . SER B 1 17 ? 1.646 21.172 7.012 1 98.12 17 SER B N 1
ATOM 665 C CA . SER B 1 17 ? 2.889 20.875 6.305 1 98.12 17 SER B CA 1
ATOM 666 C C . SER B 1 17 ? 3.238 1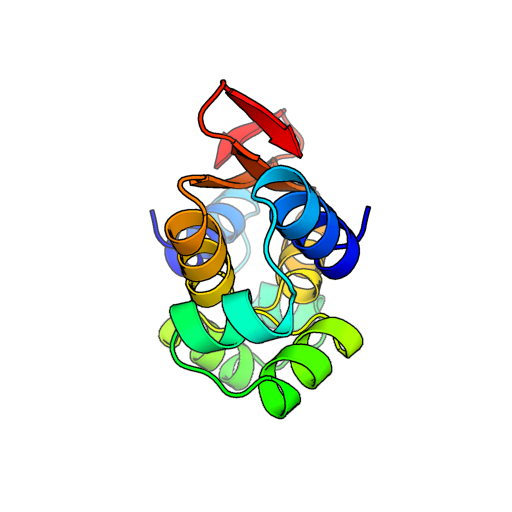9.391 6.375 1 98.12 17 SER B C 1
ATOM 668 O O . SER B 1 17 ? 2.736 18.672 7.242 1 98.12 17 SER B O 1
ATOM 670 N N . VAL B 1 18 ? 4.066 18.953 5.52 1 98 18 VAL B N 1
ATOM 671 C CA . VAL B 1 18 ? 4.551 17.578 5.535 1 98 18 VAL B CA 1
ATOM 672 C C . VAL B 1 18 ? 5.262 17.297 6.859 1 98 18 VAL B C 1
ATOM 674 O O . VAL B 1 18 ? 5.133 16.203 7.422 1 98 18 VAL B O 1
ATOM 677 N N . ALA B 1 19 ? 6 18.312 7.352 1 98.25 19 ALA B N 1
ATOM 678 C CA . ALA B 1 19 ? 6.703 18.188 8.625 1 98.25 19 ALA B CA 1
ATOM 679 C C . ALA B 1 19 ? 5.723 17.969 9.773 1 98.25 19 ALA B C 1
ATOM 681 O O . ALA B 1 19 ? 5.957 17.125 10.641 1 98.25 19 ALA B O 1
ATOM 682 N N . GLU B 1 20 ? 4.676 18.672 9.742 1 98.31 20 GLU B N 1
ATOM 683 C CA . GLU B 1 20 ? 3.654 18.516 10.773 1 98.31 20 GLU B CA 1
ATOM 684 C C . GLU B 1 20 ? 2.98 17.156 10.695 1 98.31 20 GLU B C 1
ATOM 686 O O . GLU B 1 20 ? 2.703 16.531 11.719 1 98.31 20 GLU B O 1
ATOM 691 N N . LEU B 1 21 ? 2.629 16.719 9.5 1 98.44 21 LEU B N 1
ATOM 692 C CA . LEU B 1 21 ? 2.078 15.383 9.32 1 98.44 21 LEU B CA 1
ATOM 693 C C . LEU B 1 21 ? 3.004 14.328 9.914 1 98.44 21 LEU B C 1
ATOM 695 O O . LEU B 1 21 ? 2.551 13.422 10.625 1 98.44 21 LEU B O 1
ATOM 699 N N . ALA B 1 22 ? 4.285 14.43 9.617 1 98.31 22 ALA B N 1
ATOM 700 C CA . ALA B 1 22 ? 5.281 13.492 10.125 1 98.31 22 ALA B CA 1
ATOM 701 C C . ALA B 1 22 ? 5.219 13.398 11.648 1 98.31 22 ALA B C 1
ATOM 703 O O . ALA B 1 22 ? 5.199 12.305 12.211 1 98.31 22 ALA B O 1
ATOM 704 N N . ARG B 1 23 ? 5.105 14.531 12.258 1 97.75 23 ARG B N 1
ATOM 705 C CA . ARG B 1 23 ? 5.051 14.594 13.711 1 97.75 23 ARG B CA 1
ATOM 706 C C . ARG B 1 23 ? 3.771 13.961 14.242 1 97.75 23 ARG B C 1
ATOM 708 O O . ARG B 1 23 ? 3.793 13.25 15.25 1 97.75 23 ARG B O 1
ATOM 715 N N . ARG B 1 24 ? 2.691 14.164 13.555 1 97.12 24 ARG B N 1
ATOM 716 C CA . ARG B 1 24 ? 1.399 13.633 13.984 1 97.12 24 ARG B CA 1
ATOM 717 C C . ARG B 1 24 ? 1.402 12.109 13.977 1 97.12 24 ARG B C 1
ATOM 719 O O . ARG B 1 24 ? 0.716 11.484 14.789 1 97.12 24 ARG B O 1
ATOM 726 N N . ILE B 1 25 ? 2.158 11.594 13.141 1 97 25 ILE B N 1
ATOM 727 C CA . ILE B 1 25 ? 2.117 10.133 13.039 1 97 25 ILE B CA 1
ATOM 728 C C . ILE B 1 25 ? 3.314 9.539 13.773 1 97 25 ILE B C 1
ATOM 730 O O . ILE B 1 25 ? 3.613 8.352 13.625 1 97 25 ILE B O 1
ATOM 734 N N . GLY B 1 26 ? 4.043 10.391 14.398 1 97.12 26 GLY B N 1
ATOM 735 C CA . GLY B 1 26 ? 5.039 9.922 15.352 1 97.12 26 GLY B CA 1
ATOM 736 C C . GLY B 1 26 ? 6.387 9.648 14.711 1 97.12 26 GLY B C 1
ATOM 737 O O . GLY B 1 26 ? 7.113 8.75 15.148 1 97.12 26 GLY B O 1
ATOM 738 N N . THR B 1 27 ? 6.676 10.281 13.633 1 97.31 27 THR B N 1
ATOM 739 C CA . THR B 1 27 ? 7.977 10.133 12.992 1 97.31 27 THR B CA 1
ATOM 740 C C . THR B 1 27 ? 8.641 11.492 12.789 1 97.31 27 THR B C 1
ATOM 742 O O . THR B 1 27 ? 8.008 12.531 13 1 97.31 27 THR B O 1
ATOM 745 N N . THR B 1 28 ? 9.891 11.422 12.477 1 97.75 28 THR B N 1
ATOM 746 C CA . THR B 1 28 ? 10.586 12.68 12.211 1 97.75 28 THR B CA 1
ATOM 747 C C . THR B 1 28 ? 10.375 13.109 10.758 1 97.75 28 THR B C 1
ATOM 749 O O . THR B 1 28 ? 10.258 12.273 9.867 1 97.75 28 THR B O 1
ATOM 752 N N . PRO B 1 29 ? 10.43 14.43 10.547 1 97.94 29 PRO B N 1
ATOM 753 C CA . PRO B 1 29 ? 10.32 14.922 9.172 1 97.94 29 PRO B CA 1
ATOM 754 C C . PRO B 1 29 ? 11.391 14.344 8.25 1 97.94 29 PRO B C 1
ATOM 756 O O . PRO B 1 29 ? 11.117 14.055 7.078 1 97.94 29 PRO B O 1
ATOM 759 N N . GLN B 1 30 ? 12.523 14.102 8.758 1 98 30 GLN B N 1
ATOM 760 C CA . GLN B 1 30 ? 13.625 13.562 7.953 1 98 30 GLN B CA 1
ATOM 761 C C . GLN B 1 30 ? 13.305 12.148 7.469 1 98 30 GLN B C 1
ATOM 763 O O . GLN B 1 30 ? 13.477 11.844 6.285 1 98 30 GLN B O 1
ATOM 768 N N . ASN B 1 31 ? 12.922 11.359 8.391 1 97.62 31 ASN B N 1
ATOM 769 C CA . ASN B 1 31 ? 12.562 9.984 8.047 1 97.62 31 ASN B CA 1
ATOM 770 C C . ASN B 1 31 ? 11.375 9.938 7.09 1 97.62 31 ASN B C 1
ATOM 772 O O . ASN B 1 31 ? 11.383 9.164 6.129 1 97.62 31 ASN B O 1
ATOM 776 N N . PHE B 1 32 ? 10.469 10.812 7.355 1 98.25 32 PHE B N 1
ATOM 777 C CA . PHE B 1 32 ? 9.258 10.867 6.547 1 98.25 32 PHE B CA 1
ATOM 778 C C . PHE B 1 32 ? 9.57 11.297 5.121 1 98.25 32 PHE B C 1
ATOM 780 O O . PHE B 1 32 ? 9.109 10.672 4.16 1 98.25 32 PHE B O 1
ATOM 787 N N . ASN B 1 33 ? 10.328 12.25 4.984 1 97.69 33 ASN B N 1
ATOM 788 C CA . ASN B 1 33 ? 10.742 12.719 3.67 1 97.69 33 ASN B CA 1
ATOM 789 C C . ASN B 1 33 ? 11.516 11.641 2.91 1 97.69 33 ASN B C 1
ATOM 791 O O . ASN B 1 33 ? 11.367 11.508 1.694 1 97.69 33 ASN B O 1
ATOM 795 N N . GLY B 1 34 ? 12.336 10.984 3.617 1 97.38 34 GLY B N 1
ATOM 796 C CA . GLY B 1 34 ? 13.023 9.859 3 1 97.38 34 GLY B CA 1
ATOM 797 C C . GLY B 1 34 ? 12.078 8.828 2.422 1 97.38 34 GLY B C 1
ATOM 798 O O . GLY B 1 34 ? 12.266 8.367 1.293 1 97.38 34 GLY B O 1
ATOM 799 N N . LYS B 1 35 ? 11.07 8.523 3.17 1 95.62 35 LYS B N 1
ATOM 800 C CA . LYS B 1 35 ? 10.07 7.559 2.725 1 95.62 35 LYS B CA 1
ATOM 801 C C . LYS B 1 35 ? 9.297 8.086 1.52 1 95.62 35 LYS B C 1
ATOM 803 O O . LYS B 1 35 ? 8.945 7.32 0.617 1 95.62 35 LYS B O 1
ATOM 808 N N . MET B 1 36 ? 9.039 9.344 1.556 1 96.56 36 MET B N 1
ATOM 809 C CA . MET B 1 36 ? 8.359 9.977 0.432 1 96.56 36 MET B CA 1
ATOM 810 C C . MET B 1 36 ? 9.172 9.852 -0.848 1 96.56 36 MET B C 1
ATOM 812 O O . MET B 1 36 ? 8.641 9.492 -1.898 1 96.56 36 MET B O 1
ATOM 816 N N . LYS B 1 37 ? 10.414 10.07 -0.708 1 95.94 37 LYS B N 1
ATOM 817 C CA . LYS B 1 37 ? 11.297 10.008 -1.868 1 95.94 37 LYS B CA 1
ATOM 818 C C . LYS B 1 37 ? 11.414 8.586 -2.398 1 95.94 37 LYS B C 1
ATOM 820 O O . LYS B 1 37 ? 11.438 8.367 -3.613 1 95.94 37 LYS B O 1
ATOM 825 N N . ARG B 1 38 ? 11.445 7.68 -1.481 1 93.69 38 ARG B N 1
ATOM 826 C CA . ARG B 1 38 ? 11.656 6.289 -1.868 1 93.69 38 ARG B CA 1
ATOM 827 C C . ARG B 1 38 ? 10.32 5.59 -2.125 1 93.69 38 ARG B C 1
ATOM 829 O O . ARG B 1 38 ? 10.297 4.43 -2.549 1 93.69 38 ARG B O 1
ATOM 836 N N . GLU B 1 39 ? 9.234 6.281 -1.808 1 93.38 39 GLU B N 1
ATOM 837 C CA . GLU B 1 39 ? 7.902 5.684 -1.92 1 93.38 39 GLU B CA 1
ATOM 838 C C . GLU B 1 39 ? 7.836 4.344 -1.193 1 93.38 39 GLU B C 1
ATOM 840 O O . GLU B 1 39 ? 7.34 3.359 -1.743 1 93.38 39 GLU B O 1
ATOM 845 N N . SER B 1 40 ? 8.328 4.301 -0.036 1 92.5 40 SER B N 1
ATOM 846 C CA . SER B 1 40 ? 8.516 3.041 0.675 1 92.5 40 SER B CA 1
ATOM 847 C C . SER B 1 40 ? 7.586 2.936 1.876 1 92.5 40 SER B C 1
ATOM 849 O O . SER B 1 40 ? 7.902 2.266 2.859 1 92.5 40 SER B O 1
ATOM 851 N N . PHE B 1 41 ? 6.434 3.508 1.771 1 94.62 41 PHE B N 1
ATOM 852 C CA . PHE B 1 41 ? 5.465 3.43 2.857 1 94.62 41 PHE B CA 1
ATOM 853 C C . PHE B 1 41 ? 4.797 2.059 2.893 1 94.62 41 PHE B C 1
ATOM 855 O O . PHE B 1 41 ? 4.48 1.49 1.844 1 94.62 41 PHE B O 1
ATOM 862 N N . THR B 1 42 ? 4.633 1.624 4.086 1 91.5 42 THR B N 1
ATOM 863 C CA . THR B 1 42 ? 3.832 0.417 4.25 1 91.5 42 THR B CA 1
ATOM 864 C C . THR B 1 42 ? 2.346 0.756 4.289 1 91.5 42 THR B C 1
ATOM 866 O O . THR B 1 42 ? 1.972 1.924 4.418 1 91.5 42 THR B O 1
ATOM 869 N N . ILE B 1 43 ? 1.539 -0.228 4.176 1 93.5 43 ILE B N 1
ATOM 870 C CA . ILE B 1 43 ? 0.095 -0.028 4.234 1 93.5 43 ILE B CA 1
ATOM 871 C C . ILE B 1 43 ? -0.29 0.546 5.598 1 93.5 43 ILE B C 1
ATOM 873 O O . ILE B 1 43 ? -1.104 1.469 5.68 1 93.5 43 ILE B O 1
ATOM 877 N N . ALA B 1 44 ? 0.297 0.04 6.621 1 92.81 44 ALA B N 1
ATOM 878 C CA . ALA B 1 44 ? 0.009 0.529 7.965 1 92.81 44 ALA B CA 1
ATOM 879 C C . ALA B 1 44 ? 0.341 2.014 8.094 1 92.81 44 ALA B C 1
ATOM 881 O O . ALA B 1 44 ? -0.418 2.775 8.695 1 92.81 44 ALA B O 1
ATOM 882 N 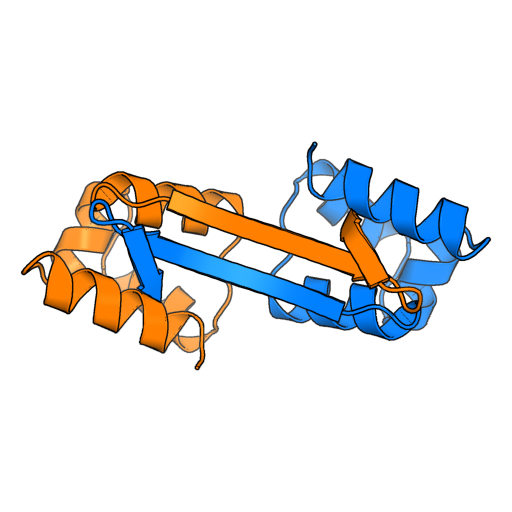N . GLU B 1 45 ? 1.375 2.426 7.578 1 94.44 45 GLU B N 1
ATOM 883 C CA . GLU B 1 45 ? 1.782 3.828 7.609 1 94.44 45 GLU B CA 1
ATOM 884 C C . GLU B 1 45 ? 0.81 4.703 6.824 1 94.44 45 GLU B C 1
ATOM 886 O O . GLU B 1 45 ? 0.488 5.816 7.246 1 94.44 45 GLU B O 1
ATOM 891 N N . LEU B 1 46 ? 0.4 4.176 5.719 1 96.5 46 LEU B N 1
ATOM 892 C CA . LEU B 1 46 ? -0.533 4.934 4.891 1 96.5 46 LEU B CA 1
ATOM 893 C C . LEU B 1 46 ? -1.874 5.098 5.598 1 96.5 46 LEU B C 1
ATOM 895 O O . LEU B 1 46 ? -2.518 6.145 5.477 1 96.5 46 LEU B O 1
ATOM 899 N N . GLU B 1 47 ? -2.236 4.113 6.293 1 96.12 47 GLU B N 1
ATOM 900 C CA . GLU B 1 47 ? -3.443 4.211 7.105 1 96.12 47 GLU B CA 1
ATOM 901 C C . GLU B 1 47 ? -3.275 5.234 8.227 1 96.12 47 GLU B C 1
ATOM 903 O O . GLU B 1 47 ? -4.195 5.996 8.523 1 96.12 47 GLU B O 1
ATOM 908 N N . ASP B 1 48 ? -2.135 5.223 8.812 1 97 48 ASP B N 1
ATOM 909 C CA . ASP B 1 48 ? -1.846 6.207 9.852 1 97 48 ASP B CA 1
ATOM 910 C C . ASP B 1 48 ? -1.908 7.629 9.297 1 97 48 ASP B C 1
ATOM 912 O O . ASP B 1 48 ? -2.443 8.531 9.945 1 97 48 ASP B O 1
ATOM 916 N N . ILE B 1 49 ? -1.363 7.77 8.188 1 98 49 ILE B N 1
ATOM 917 C CA . ILE B 1 49 ? -1.355 9.07 7.523 1 98 49 ILE B CA 1
ATOM 918 C C . ILE B 1 49 ? -2.789 9.523 7.266 1 98 49 ILE B C 1
ATOM 920 O O . ILE B 1 49 ? -3.156 10.656 7.586 1 98 49 ILE B O 1
ATOM 924 N N . ALA B 1 50 ? -3.531 8.664 6.703 1 98.06 50 ALA B N 1
ATOM 925 C CA . ALA B 1 50 ? -4.93 8.992 6.441 1 98.06 50 ALA B CA 1
ATOM 926 C C . ALA B 1 50 ? -5.652 9.383 7.73 1 98.06 50 ALA B C 1
ATOM 928 O O . ALA B 1 50 ? -6.371 10.391 7.766 1 98.06 50 ALA B O 1
ATOM 929 N N . GLY B 1 51 ? -5.418 8.609 8.742 1 97.62 51 GLY B N 1
ATOM 930 C CA . GLY B 1 51 ? -6.039 8.883 10.023 1 97.62 51 GLY B CA 1
ATOM 931 C C . GLY B 1 51 ? -5.645 10.234 10.602 1 97.62 51 GLY B C 1
ATOM 932 O O . GLY B 1 51 ? -6.477 10.93 11.188 1 97.62 51 GLY B O 1
ATOM 933 N N . ALA B 1 52 ? -4.438 10.617 10.383 1 97.69 52 ALA B N 1
ATOM 934 C CA . ALA B 1 52 ? -3.906 11.859 10.945 1 97.69 52 ALA B CA 1
ATOM 935 C C . ALA B 1 52 ? -4.594 13.078 10.344 1 97.69 52 ALA B C 1
ATOM 937 O O . ALA B 1 52 ? -4.57 14.164 10.922 1 97.69 52 ALA B O 1
ATOM 938 N N . VAL B 1 53 ? -5.207 12.93 9.211 1 96.81 53 VAL B N 1
ATOM 939 C CA . VAL B 1 53 ? -5.852 14.055 8.547 1 96.81 53 VAL B CA 1
ATOM 940 C C . VAL B 1 53 ? -7.332 13.758 8.336 1 96.81 53 VAL B C 1
ATOM 942 O O . VAL B 1 53 ? -7.949 14.258 7.395 1 96.81 53 VAL B O 1
ATOM 945 N N . ASN B 1 54 ? -7.855 12.836 9.109 1 96.12 54 ASN B N 1
ATOM 946 C CA . ASN B 1 54 ? -9.273 12.484 9.156 1 96.12 54 ASN B CA 1
ATOM 947 C C . ASN B 1 54 ? -9.766 11.992 7.797 1 96.12 54 ASN B C 1
ATOM 949 O O . ASN B 1 54 ? -10.82 12.406 7.324 1 96.12 54 ASN B O 1
ATOM 953 N N . SER B 1 55 ? -8.945 11.203 7.191 1 97.19 55 SER B N 1
ATOM 954 C CA . SER B 1 55 ? -9.266 10.516 5.945 1 97.19 55 SER B CA 1
ATOM 955 C C . SER B 1 55 ? -9.141 9 6.105 1 97.19 55 SER B C 1
ATOM 957 O O . SER B 1 55 ? -8.898 8.508 7.211 1 97.19 55 SER B O 1
ATOM 959 N N . SER B 1 56 ? -9.484 8.359 5.07 1 97.44 56 SER B N 1
ATOM 960 C CA . SER B 1 56 ? -9.312 6.906 5.066 1 97.44 56 SER B CA 1
ATOM 961 C C . SER B 1 56 ? -8.453 6.457 3.885 1 97.44 56 SER B C 1
ATOM 963 O O . SER B 1 56 ? -8.266 7.207 2.926 1 97.44 56 SER B O 1
ATOM 965 N N . PHE B 1 57 ? -7.793 5.41 4.008 1 97.12 57 PHE B N 1
ATOM 966 C CA . PHE B 1 57 ? -7.004 4.785 2.949 1 97.12 57 PHE B CA 1
ATOM 967 C C . PHE B 1 57 ? -7.621 3.459 2.523 1 97.12 57 PHE B C 1
ATOM 969 O O . PHE B 1 57 ? -7.777 2.551 3.342 1 97.12 57 PHE B O 1
ATOM 976 N N . GLU B 1 58 ? -8.031 3.42 1.279 1 96.06 58 GLU B N 1
ATOM 977 C CA . GLU B 1 58 ? -8.648 2.217 0.736 1 96.06 58 GLU B CA 1
ATOM 978 C C . GLU B 1 58 ? -7.719 1.507 -0.241 1 96.06 58 GLU B C 1
ATOM 980 O O . GLU B 1 58 ? -7 2.154 -1.002 1 96.06 58 GLU B O 1
ATOM 985 N N . ARG B 1 59 ? -7.754 0.233 -0.161 1 95.06 59 ARG B N 1
ATOM 986 C CA . ARG B 1 59 ? -6.957 -0.594 -1.062 1 95.06 59 ARG B CA 1
ATOM 987 C C . ARG B 1 59 ? -7.688 -1.886 -1.411 1 95.06 59 ARG B C 1
ATOM 989 O O . ARG B 1 59 ? -8.453 -2.41 -0.6 1 95.06 59 ARG B O 1
ATOM 996 N N . LYS B 1 60 ? -7.48 -2.357 -2.582 1 96 60 LYS B N 1
ATOM 997 C CA . LYS B 1 60 ? -8.07 -3.627 -2.998 1 96 60 LYS B CA 1
ATOM 998 C C . LYS B 1 60 ? -7.328 -4.207 -4.199 1 96 60 LYS B C 1
ATOM 1000 O O . LYS B 1 60 ? -6.781 -3.467 -5.016 1 96 60 LYS B O 1
ATOM 1005 N N . PHE B 1 61 ? -7.328 -5.484 -4.301 1 97.75 61 PHE B N 1
ATOM 1006 C CA . PHE B 1 61 ? -6.91 -6.188 -5.512 1 97.75 61 PHE B CA 1
ATOM 1007 C C . PHE B 1 61 ? -8.102 -6.465 -6.414 1 97.75 61 PHE B C 1
ATOM 1009 O O . PHE B 1 61 ? -9.172 -6.859 -5.941 1 97.75 61 PHE B O 1
ATOM 1016 N N . VAL B 1 62 ? -7.949 -6.223 -7.633 1 97.06 62 VAL B N 1
ATOM 1017 C CA . VAL B 1 62 ? -8.992 -6.5 -8.609 1 97.06 62 VAL B CA 1
ATOM 1018 C C . VAL B 1 62 ? -8.531 -7.59 -9.57 1 97.06 62 VAL B C 1
ATOM 1020 O O . VAL B 1 62 ? -7.539 -7.418 -10.289 1 97.06 62 VAL B O 1
ATOM 1023 N N . LEU B 1 63 ? -9.281 -8.625 -9.672 1 95.62 63 LEU B N 1
ATOM 1024 C CA . LEU B 1 63 ? -8.93 -9.75 -10.531 1 95.62 63 LEU B CA 1
ATOM 1025 C C . LEU B 1 63 ? -9.242 -9.43 -11.992 1 95.62 63 LEU B C 1
ATOM 1027 O O . LEU B 1 63 ? -9.906 -8.43 -12.289 1 95.62 63 LEU B O 1
ATOM 1031 N N . LYS B 1 64 ? -8.828 -10.297 -12.766 1 92.5 64 LYS B N 1
ATOM 1032 C CA . LYS B 1 64 ? -9.031 -10.102 -14.195 1 92.5 64 LYS B CA 1
ATOM 1033 C C . LYS B 1 64 ? -10.523 -10.094 -14.539 1 92.5 64 LYS B C 1
ATOM 1035 O O . LYS B 1 64 ? -10.953 -9.375 -15.438 1 92.5 64 LYS B O 1
ATOM 1040 N N . ASN B 1 65 ? -11.242 -10.828 -13.852 1 93.44 65 ASN B N 1
ATOM 1041 C CA . ASN B 1 65 ? -12.672 -10.922 -14.117 1 93.44 65 ASN B CA 1
ATOM 1042 C C . ASN B 1 65 ? -13.438 -9.773 -13.469 1 93.44 65 ASN B C 1
ATOM 1044 O O . ASN B 1 65 ? -14.672 -9.719 -13.539 1 93.44 65 ASN B O 1
ATOM 1048 N N . GLY B 1 66 ? -12.711 -8.953 -12.781 1 93.19 66 GLY B N 1
ATOM 1049 C CA . GLY B 1 66 ? -13.336 -7.785 -12.18 1 93.19 66 GLY B CA 1
ATOM 1050 C C . GLY B 1 66 ? -13.695 -7.988 -10.719 1 93.19 66 GLY B C 1
ATOM 1051 O O . GLY B 1 66 ? -14.109 -7.047 -10.039 1 93.19 66 GLY B O 1
ATOM 1052 N N . GLU B 1 67 ? -13.484 -9.227 -10.289 1 95 67 GLU B N 1
ATOM 1053 C CA . GLU B 1 67 ? -13.758 -9.516 -8.883 1 95 67 GLU B CA 1
ATOM 1054 C C . GLU B 1 67 ? -12.773 -8.781 -7.973 1 95 67 GLU B C 1
ATOM 1056 O O . GLU B 1 67 ? -11.578 -8.695 -8.281 1 95 67 GLU B O 1
ATOM 1061 N N . LYS B 1 68 ? -13.359 -8.32 -6.891 1 95.12 68 LYS B N 1
ATOM 1062 C CA . LYS B 1 68 ? -12.531 -7.594 -5.926 1 95.12 68 LYS B CA 1
ATOM 1063 C C . LYS B 1 68 ? -12.188 -8.469 -4.727 1 95.12 68 LYS B C 1
ATOM 1065 O O . LYS B 1 68 ? -13.031 -9.227 -4.242 1 95.12 68 LYS B O 1
ATOM 1070 N N . VAL B 1 69 ? -10.93 -8.328 -4.434 1 93.81 69 VAL B N 1
ATOM 1071 C CA . VAL B 1 69 ? -10.453 -9.031 -3.246 1 93.81 69 VAL B CA 1
ATOM 1072 C C . VAL B 1 69 ? -9.977 -8.023 -2.205 1 93.81 69 VAL B C 1
ATOM 1074 O O . VAL B 1 69 ? -9.203 -7.113 -2.52 1 93.81 69 VAL B O 1
#

pLDDT: mean 96.18, std 2.19, range [85.12, 98.5]

Organism: NCBI:txid410072

Solvent-accessible surface area (backbone atoms only — not comparable to full-atom values): 7571 Å² total; per-residue (Å²): 134,54,70,48,56,46,51,51,49,50,24,61,75,60,71,46,51,70,53,54,52,22,48,71,70,73,43,49,45,67,62,43,52,50,32,44,74,64,56,58,51,30,60,65,52,47,40,46,54,20,50,72,64,56,27,41,58,47,73,39,38,31,40,74,88,64,51,75,85,134,53,69,47,56,47,51,50,50,51,24,61,76,61,71,47,50,69,53,55,51,22,48,71,67,71,43,50,44,67,60,45,50,50,33,44,74,65,54,58,50,29,59,67,54,47,41,45,53,21,50,72,64,55,29,40,60,48,73,40,38,31,40,72,87,62,49,75,85

InterPro domains:
  IPR001387 Cro/C1-type, helix-turn-helix domain [PF13443] (7-53)
  IPR010982 Lambda repressor-like, DNA-binding domain superfamily [SSF47413] (2-65)

Secondary structure (DSSP, 8-state):
--HHHHHHHHHHHHT--HHHHHHHTT--HHHHHHHHHHT--BHHHHHHHHHHTT-EEEEEEE-TTS-B-/--HHHHHHHHHHHHT--HHHHHHHTT--HHHHHHHHHHT--BHHHHHHHHHHTT-EEEEEEE-TTS-B-

Sequence (138 aa):
MTISEQIKVLCVRSDISVAELARRIGTTPQNFNGKMKRESFTIAELEDIAGAVNSSFERKFVLKNGEKVMTISEQIKVLCVRSDISVAELARRIGTTPQNFNGKMKRESFTIAELEDIAGAVNSSFERKFVLKNGEKV